Protein AF-A0A7J4TH81-F1 (afdb_monomer_lite)

Radius of gyration: 22.39 Å; chains: 1; bounding box: 61×37×61 Å

pLDDT: mean 79.73, std 11.78, range [51.09, 93.5]

Foldseek 3Di:
DPDDPVNVVVVVVVVVVVVVVVVVVQVQADKDWFAAPVRDMDIDGDHPQKDKDDPHTPAWIKIWGDDPDPDPDTDIDIDGDDDDPPDDPVNVLCPDPQSVPFDWPDKDWDADPNHTDIDTDTDDDD

Secondary structure (DSSP, 8-state):
----HHHHHHHHHHHHHHHHHHHHHHH-PEEEEEE-TTS-EEEEEE-TTEEEEEEETTTEEEEEE--SS--S---EEEEE----TT--HHHHHHH-HHHHHS-EEEEEEEEETTEEEEEEEE----

Structure (mmCIF, N/CA/C/O backbone):
data_AF-A0A7J4TH81-F1
#
_entry.id   AF-A0A7J4TH81-F1
#
loop_
_atom_site.group_PDB
_atom_site.id
_atom_site.type_symbol
_atom_site.label_atom_id
_atom_site.label_alt_id
_atom_site.label_comp_id
_atom_site.label_asym_id
_atom_site.label_entity_id
_atom_site.label_seq_id
_atom_site.pdbx_PDB_ins_code
_atom_site.Cartn_x
_atom_site.Cartn_y
_atom_site.Cartn_z
_atom_site.occupancy
_atom_site.B_iso_or_equiv
_atom_site.auth_seq_id
_atom_site.auth_comp_id
_atom_site.auth_asym_id
_atom_site.auth_atom_id
_atom_site.pdbx_PDB_model_num
ATOM 1 N N . MET A 1 1 ? 33.475 -16.949 -41.702 1.00 51.09 1 MET A N 1
ATOM 2 C CA . MET A 1 1 ? 34.110 -16.178 -40.613 1.00 51.09 1 MET A CA 1
ATOM 3 C C . MET A 1 1 ? 34.129 -17.089 -39.389 1.00 51.09 1 MET A C 1
ATOM 5 O O . MET A 1 1 ? 33.083 -17.296 -38.791 1.00 51.09 1 MET A O 1
ATOM 9 N N . ASN A 1 2 ? 35.252 -17.765 -39.112 1.00 59.69 2 ASN A N 1
ATOM 10 C CA . ASN A 1 2 ? 35.370 -18.656 -37.948 1.00 59.69 2 ASN A CA 1
ATOM 11 C C . ASN A 1 2 ? 35.617 -17.786 -36.717 1.00 59.69 2 ASN A C 1
ATOM 13 O O . ASN A 1 2 ? 36.757 -17.448 -36.411 1.00 59.69 2 ASN A O 1
ATOM 17 N N . PHE A 1 3 ? 34.540 -17.359 -36.064 1.00 60.81 3 PHE A N 1
ATOM 18 C CA . PHE A 1 3 ? 34.653 -16.670 -34.788 1.00 60.81 3 PHE A CA 1
ATOM 19 C C . PHE A 1 3 ? 35.191 -17.652 -33.745 1.00 60.81 3 PHE A C 1
ATOM 21 O O . PHE A 1 3 ? 34.650 -18.744 -33.569 1.00 60.81 3 PHE A O 1
ATOM 28 N N . ASP A 1 4 ? 36.282 -17.271 -33.084 1.00 79.38 4 ASP A N 1
ATOM 29 C CA . ASP A 1 4 ? 36.856 -18.036 -31.980 1.00 79.38 4 ASP A CA 1
ATOM 30 C C . ASP A 1 4 ? 35.776 -18.254 -30.905 1.00 79.38 4 ASP A C 1
ATOM 32 O O . ASP A 1 4 ? 35.033 -17.329 -30.561 1.00 79.38 4 ASP A O 1
ATOM 36 N N . LYS A 1 5 ? 35.682 -19.469 -30.353 1.00 74.94 5 LYS A N 1
ATOM 37 C CA . LYS A 1 5 ? 34.747 -19.793 -29.264 1.00 74.94 5 LYS A CA 1
ATOM 38 C C . LYS A 1 5 ? 34.856 -18.796 -28.108 1.00 74.94 5 LYS A C 1
ATOM 40 O O . LYS A 1 5 ? 33.839 -18.445 -27.524 1.00 74.94 5 LYS A O 1
ATOM 45 N N . ARG A 1 6 ? 36.060 -18.289 -27.816 1.00 73.88 6 ARG A N 1
ATOM 46 C CA . ARG A 1 6 ? 36.284 -17.261 -26.786 1.00 73.88 6 ARG A CA 1
ATOM 47 C C . ARG A 1 6 ? 35.569 -15.949 -27.112 1.00 73.88 6 ARG A C 1
ATOM 49 O O . ARG A 1 6 ? 34.995 -15.336 -26.220 1.00 73.88 6 ARG A O 1
ATOM 56 N N . PHE A 1 7 ? 35.556 -15.550 -28.381 1.00 81.00 7 PHE A N 1
ATOM 57 C CA . PHE A 1 7 ? 34.877 -14.339 -28.843 1.00 81.00 7 PHE A CA 1
ATOM 58 C C . PHE A 1 7 ? 33.352 -14.479 -28.761 1.00 81.00 7 PHE A C 1
ATOM 60 O O . PHE A 1 7 ? 32.671 -13.574 -28.283 1.00 81.00 7 PHE A O 1
ATOM 67 N N . ILE A 1 8 ? 32.821 -15.646 -29.140 1.00 83.94 8 ILE A N 1
ATOM 68 C CA . ILE A 1 8 ? 31.387 -15.954 -29.025 1.00 83.94 8 ILE A CA 1
ATOM 69 C C . ILE A 1 8 ? 30.945 -15.922 -27.553 1.00 83.94 8 ILE A C 1
ATOM 71 O O . ILE A 1 8 ? 29.918 -15.321 -27.233 1.00 83.94 8 ILE A O 1
ATOM 75 N N . THR A 1 9 ? 31.737 -16.500 -26.643 1.00 84.44 9 THR A N 1
ATOM 76 C CA . THR A 1 9 ? 31.456 -16.468 -25.199 1.00 84.44 9 THR A CA 1
ATOM 77 C C . THR A 1 9 ? 31.408 -15.040 -24.657 1.00 84.44 9 THR A C 1
ATOM 79 O O . THR A 1 9 ? 30.472 -14.699 -23.939 1.00 84.44 9 THR A O 1
ATOM 82 N N . ILE A 1 10 ? 32.365 -14.185 -25.031 1.00 86.44 10 ILE A N 1
ATOM 83 C CA . ILE A 1 10 ? 32.402 -12.784 -24.582 1.00 86.44 10 ILE A CA 1
ATOM 84 C C . ILE A 1 10 ? 31.149 -12.028 -25.042 1.00 86.44 10 ILE A C 1
ATOM 86 O O . ILE A 1 10 ? 30.500 -11.371 -24.229 1.00 86.44 10 ILE A O 1
ATOM 90 N N . ILE A 1 11 ? 30.762 -12.161 -26.315 1.00 89.38 11 ILE A N 1
ATOM 91 C CA . ILE A 1 11 ? 29.556 -11.502 -26.845 1.00 89.38 11 ILE A CA 1
ATOM 92 C C . ILE A 1 11 ? 28.299 -11.992 -26.126 1.00 89.38 11 ILE A C 1
ATOM 94 O O . ILE A 1 11 ? 27.431 -11.192 -25.785 1.00 89.38 11 ILE A O 1
ATOM 98 N N . THR A 1 12 ? 28.214 -13.295 -25.856 1.00 88.56 12 THR A N 1
ATOM 99 C CA . THR A 1 12 ? 27.051 -13.895 -25.192 1.00 88.56 12 THR A CA 1
ATOM 100 C C . THR A 1 12 ? 26.886 -13.347 -23.774 1.00 88.56 12 THR A C 1
ATOM 102 O O . THR A 1 12 ? 25.784 -12.977 -23.381 1.00 88.56 12 THR A O 1
ATOM 105 N N . VAL A 1 13 ? 27.985 -13.218 -23.024 1.00 89.00 13 VAL A N 1
ATOM 106 C CA . VAL A 1 13 ? 27.974 -12.633 -21.675 1.00 89.00 13 VAL A CA 1
ATOM 107 C C . VAL A 1 13 ? 27.532 -11.169 -21.709 1.00 89.00 13 VAL A C 1
ATOM 109 O O . VAL A 1 13 ? 26.672 -10.776 -20.923 1.00 89.00 13 VAL A O 1
ATOM 112 N N . ILE A 1 14 ? 28.055 -10.373 -22.647 1.00 90.50 14 ILE A N 1
ATOM 113 C CA . ILE A 1 14 ? 27.652 -8.966 -22.815 1.00 90.50 14 ILE A CA 1
ATOM 114 C C . ILE A 1 14 ? 26.153 -8.863 -23.127 1.00 90.50 14 ILE A C 1
ATOM 116 O O . ILE A 1 14 ? 25.457 -8.021 -22.560 1.00 90.50 14 ILE A O 1
ATOM 120 N N . PHE A 1 15 ? 25.638 -9.743 -23.986 1.00 90.88 15 PHE A N 1
ATOM 121 C CA . PHE A 1 15 ? 24.228 -9.756 -24.365 1.00 90.88 15 PHE A CA 1
ATOM 122 C C . PHE A 1 15 ? 23.305 -10.110 -23.188 1.00 90.88 15 PHE A C 1
ATOM 124 O O . PHE A 1 15 ? 22.272 -9.469 -23.005 1.00 90.88 15 PHE A O 1
ATOM 131 N N . ILE A 1 16 ? 23.698 -11.071 -22.344 1.00 90.31 16 ILE A N 1
ATOM 132 C CA . ILE A 1 16 ? 22.961 -11.426 -21.119 1.00 90.31 16 ILE A CA 1
ATOM 133 C C . ILE A 1 16 ? 22.916 -10.244 -20.143 1.00 90.31 16 ILE A C 1
ATOM 135 O O . ILE A 1 16 ? 21.860 -9.956 -19.583 1.00 90.31 16 ILE A O 1
ATOM 139 N N . ILE A 1 17 ? 24.034 -9.532 -19.963 1.00 87.81 17 ILE A N 1
ATOM 140 C CA . ILE A 1 17 ? 24.094 -8.347 -19.093 1.00 87.81 17 ILE A CA 1
ATOM 141 C C . ILE A 1 17 ? 23.156 -7.249 -19.613 1.00 87.81 17 ILE A C 1
ATOM 143 O O . ILE A 1 17 ? 22.389 -6.682 -18.837 1.00 87.81 17 ILE A O 1
ATOM 147 N N . LEU A 1 18 ? 23.168 -6.983 -20.923 1.00 84.94 18 LEU A N 1
ATOM 148 C CA . LEU A 1 18 ? 22.265 -6.017 -21.557 1.00 84.94 18 LEU A CA 1
ATOM 149 C C . LEU A 1 18 ? 20.791 -6.397 -21.371 1.00 84.94 18 LEU A C 1
ATOM 151 O O . LEU A 1 18 ? 19.990 -5.550 -20.986 1.00 84.94 18 LEU A O 1
ATOM 155 N N . LEU A 1 19 ? 20.435 -7.667 -21.581 1.00 83.94 19 LEU A N 1
ATOM 156 C CA . LEU A 1 19 ? 19.072 -8.158 -21.356 1.00 83.94 19 LEU A CA 1
ATOM 157 C C . LEU A 1 19 ? 18.632 -8.001 -19.896 1.00 83.94 19 LEU A C 1
ATOM 159 O O . LEU A 1 19 ? 17.512 -7.561 -19.642 1.00 83.94 19 LEU A O 1
ATOM 163 N N . ALA A 1 20 ? 19.511 -8.308 -18.939 1.00 73.81 20 ALA A N 1
ATOM 164 C CA . ALA A 1 20 ? 19.228 -8.136 -17.517 1.00 73.81 20 ALA A CA 1
ATOM 165 C C . ALA A 1 20 ? 19.029 -6.657 -17.142 1.00 73.81 20 ALA A C 1
ATOM 167 O O . ALA A 1 20 ? 18.121 -6.335 -16.380 1.00 73.81 20 ALA A O 1
ATOM 168 N N . MET A 1 21 ? 19.826 -5.743 -17.708 1.00 70.88 21 MET A N 1
ATOM 169 C CA . MET A 1 21 ? 19.649 -4.300 -17.501 1.00 70.88 21 MET A CA 1
ATOM 170 C C . MET A 1 21 ? 18.320 -3.797 -18.069 1.00 70.88 21 MET A C 1
ATOM 172 O O . MET A 1 21 ? 17.606 -3.064 -17.390 1.00 70.88 21 MET A O 1
ATOM 176 N N . VAL A 1 22 ? 17.958 -4.220 -19.282 1.00 69.25 22 VAL A N 1
ATOM 177 C CA . VAL A 1 22 ? 16.679 -3.852 -19.908 1.00 69.25 22 VAL A CA 1
ATOM 178 C C . VAL A 1 22 ? 15.498 -4.393 -19.098 1.00 69.25 22 VAL A C 1
ATOM 180 O O . VAL A 1 22 ? 14.532 -3.667 -18.877 1.00 69.25 22 VAL A O 1
ATOM 183 N N . PHE A 1 23 ? 15.584 -5.627 -18.592 1.0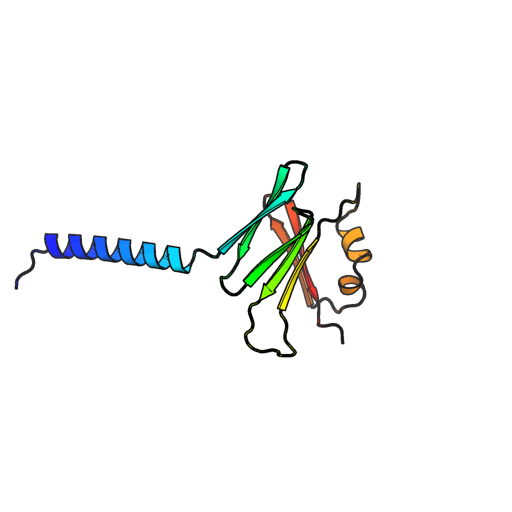0 64.38 23 PHE A N 1
ATOM 184 C CA . PHE A 1 23 ? 14.564 -6.189 -17.706 1.00 64.38 23 PHE A CA 1
ATOM 185 C C . PHE A 1 23 ? 14.423 -5.382 -16.411 1.00 64.38 23 PHE A C 1
ATOM 187 O O . PHE A 1 23 ? 13.306 -5.052 -16.031 1.00 64.38 23 PHE A O 1
ATOM 194 N N . SER A 1 24 ? 15.529 -4.993 -15.773 1.00 58.69 24 SER A N 1
ATOM 195 C CA . SER A 1 24 ? 15.503 -4.161 -14.562 1.00 58.69 24 SER A CA 1
ATOM 196 C C . SER A 1 24 ? 14.897 -2.776 -14.796 1.00 58.69 24 SER A C 1
ATOM 198 O O . SER A 1 24 ? 14.202 -2.278 -13.921 1.00 58.69 24 SER A O 1
ATOM 200 N N . ILE A 1 25 ? 15.113 -2.171 -15.969 1.00 58.22 25 ILE A N 1
ATOM 201 C CA . ILE A 1 25 ? 14.506 -0.879 -16.340 1.00 58.22 25 ILE A CA 1
ATOM 202 C C . ILE A 1 25 ? 13.003 -1.035 -16.611 1.00 58.22 25 ILE A C 1
ATOM 204 O O . ILE A 1 25 ? 12.211 -0.184 -16.221 1.00 58.22 25 ILE A O 1
ATOM 208 N N . MET A 1 26 ? 12.586 -2.127 -17.256 1.00 55.56 26 MET A N 1
ATOM 209 C CA . MET A 1 26 ? 11.159 -2.409 -17.464 1.00 55.56 26 MET A CA 1
ATOM 210 C C . MET A 1 26 ? 10.444 -2.818 -16.168 1.00 55.56 26 MET A C 1
ATOM 212 O O . MET A 1 26 ? 9.252 -2.565 -16.022 1.00 55.56 26 MET A O 1
ATOM 216 N N . ALA A 1 27 ? 11.161 -3.437 -15.228 1.00 53.34 27 ALA A N 1
ATOM 217 C CA . ALA A 1 27 ? 10.647 -3.852 -13.927 1.00 53.34 27 ALA A CA 1
ATOM 218 C C . ALA A 1 27 ? 10.748 -2.756 -12.851 1.00 53.34 27 ALA A C 1
ATOM 220 O O . ALA A 1 27 ? 10.118 -2.886 -11.799 1.00 53.34 27 ALA A O 1
ATOM 221 N N . SER A 1 28 ? 11.514 -1.681 -13.078 1.00 54.03 28 SER A N 1
ATOM 222 C CA . SER A 1 28 ? 11.553 -0.539 -12.167 1.00 54.03 28 SER A CA 1
ATOM 223 C C . SER A 1 28 ? 10.273 0.269 -12.344 1.00 54.03 28 SER A C 1
ATOM 225 O O . SER A 1 28 ? 10.173 1.116 -13.230 1.00 54.03 28 SER A O 1
ATOM 227 N N . GLY A 1 29 ? 9.275 -0.023 -11.512 1.00 61.81 29 GLY A N 1
ATOM 228 C CA . GLY A 1 29 ? 8.144 0.878 -11.337 1.00 61.81 29 GLY A CA 1
ATOM 229 C C . GLY A 1 29 ? 8.625 2.263 -10.902 1.00 61.81 29 GLY A C 1
ATOM 230 O O . GLY A 1 29 ? 9.695 2.411 -10.305 1.00 61.81 29 GLY A O 1
ATOM 231 N N . THR A 1 30 ? 7.832 3.285 -11.195 1.00 78.12 30 THR A N 1
ATOM 232 C CA . THR A 1 30 ? 8.048 4.623 -10.650 1.00 78.12 30 THR A CA 1
ATOM 233 C C . THR A 1 30 ? 7.997 4.562 -9.123 1.00 78.12 30 THR A C 1
ATOM 235 O O . THR A 1 30 ? 7.158 3.871 -8.539 1.00 78.12 30 THR A O 1
ATOM 238 N N . HIS A 1 31 ? 8.915 5.265 -8.465 1.00 88.75 31 HIS A N 1
ATOM 239 C CA . HIS A 1 31 ? 8.961 5.344 -7.011 1.00 88.75 31 HIS A CA 1
ATOM 240 C C . HIS A 1 31 ? 8.250 6.606 -6.524 1.00 88.75 31 HIS A C 1
ATOM 242 O O . HIS A 1 31 ? 8.538 7.704 -7.004 1.00 88.75 31 HIS A O 1
ATOM 248 N N . PHE A 1 32 ? 7.365 6.452 -5.542 1.00 89.62 32 PHE A N 1
ATOM 249 C CA . PHE A 1 32 ? 6.743 7.556 -4.823 1.00 89.62 32 PHE A CA 1
ATOM 250 C C . PHE A 1 32 ? 7.221 7.556 -3.370 1.00 89.62 32 PHE A C 1
ATOM 252 O O . PHE A 1 32 ? 7.296 6.501 -2.740 1.00 89.62 32 PHE A O 1
ATOM 259 N N . SER A 1 33 ? 7.509 8.739 -2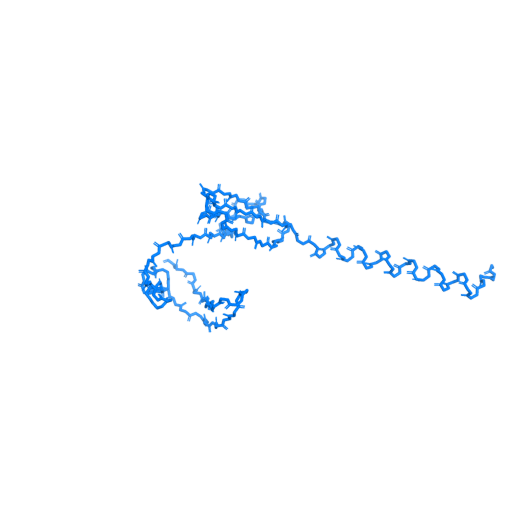.832 1.00 91.31 33 SER A N 1
ATOM 260 C CA . SER A 1 33 ? 7.844 8.942 -1.423 1.00 91.31 33 SER A CA 1
ATOM 261 C C . SER A 1 33 ? 7.207 10.234 -0.920 1.00 91.31 33 SER A C 1
ATOM 263 O O . SER A 1 33 ? 7.184 11.238 -1.631 1.00 91.31 33 SER A O 1
ATOM 265 N N . SER A 1 34 ? 6.689 10.183 0.306 1.00 90.81 34 SER A N 1
ATOM 266 C CA . SER A 1 34 ? 6.049 11.290 1.002 1.00 90.81 34 SER A CA 1
ATOM 267 C C . SER A 1 34 ? 6.413 11.276 2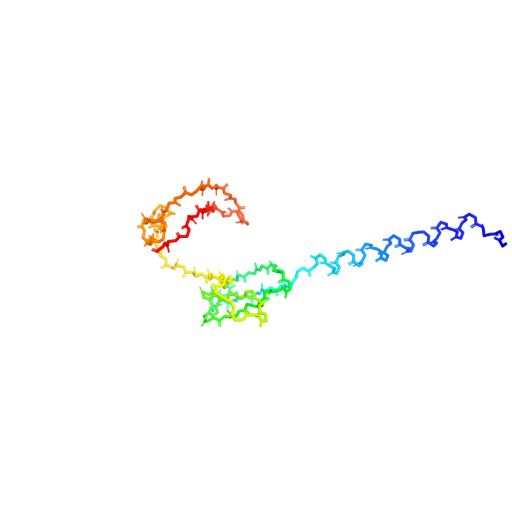.481 1.00 90.81 34 SER A C 1
ATOM 269 O O . SER A 1 34 ? 6.278 10.248 3.146 1.00 90.81 34 SER A O 1
ATOM 271 N N . LYS A 1 35 ? 6.861 12.413 3.021 1.00 91.62 35 LYS A N 1
ATOM 272 C CA . LYS A 1 35 ? 7.337 12.536 4.408 1.00 91.62 35 LYS A CA 1
ATOM 273 C C . LYS A 1 35 ? 6.550 13.602 5.161 1.00 91.62 35 LYS A C 1
ATOM 275 O O . LYS A 1 35 ? 6.367 14.708 4.662 1.00 91.62 35 LYS A O 1
ATOM 280 N N . ASN A 1 36 ? 6.108 13.280 6.375 1.00 85.75 36 ASN A N 1
ATOM 281 C CA . ASN A 1 36 ? 5.431 14.243 7.241 1.00 85.75 36 ASN A CA 1
ATOM 282 C C . ASN A 1 36 ? 6.432 15.098 8.048 1.00 85.75 36 ASN A C 1
ATOM 284 O O . ASN A 1 36 ? 7.635 14.830 8.078 1.00 85.75 36 ASN A O 1
ATOM 288 N N . ASN A 1 37 ? 5.922 16.094 8.778 1.00 84.56 37 ASN A N 1
ATOM 289 C CA . ASN A 1 37 ? 6.736 17.002 9.604 1.00 84.56 37 ASN A CA 1
ATOM 290 C C . ASN A 1 37 ? 7.501 16.309 10.751 1.00 84.56 37 ASN A C 1
ATOM 292 O O . ASN A 1 37 ? 8.451 16.875 11.281 1.00 84.56 37 ASN A O 1
ATOM 296 N N . GLU A 1 38 ? 7.105 15.094 11.138 1.00 85.56 38 GLU A N 1
ATOM 297 C CA . GLU A 1 38 ? 7.793 14.283 12.156 1.00 85.56 38 GLU A CA 1
ATOM 298 C C . GLU A 1 38 ? 8.913 13.415 11.556 1.00 85.56 38 GLU A C 1
ATOM 300 O O . GLU A 1 38 ? 9.566 12.662 12.276 1.00 85.56 38 GLU A O 1
ATOM 305 N N . GLY A 1 39 ? 9.119 13.471 10.237 1.00 83.81 39 GLY A N 1
ATOM 306 C CA . GLY A 1 39 ? 10.096 12.647 9.532 1.00 83.81 39 GLY A CA 1
ATOM 307 C C . GLY A 1 39 ? 9.628 11.222 9.225 1.00 83.81 39 GLY A C 1
ATOM 308 O O . GLY A 1 39 ? 10.425 10.434 8.717 1.00 83.81 39 GLY A O 1
ATOM 309 N N . LYS A 1 40 ? 8.360 10.881 9.487 1.00 83.50 40 LYS A N 1
ATOM 310 C CA . LYS A 1 40 ? 7.770 9.592 9.099 1.00 83.50 40 LYS A CA 1
ATOM 311 C C . LYS A 1 40 ? 7.465 9.604 7.608 1.00 83.50 40 LYS A C 1
ATOM 313 O O . LYS A 1 40 ? 6.876 10.557 7.100 1.00 83.50 40 LYS A O 1
ATOM 318 N N . GLU A 1 41 ? 7.874 8.545 6.926 1.00 86.88 41 GLU A N 1
ATOM 319 C CA . GLU A 1 41 ? 7.836 8.439 5.472 1.00 86.88 41 GLU A CA 1
ATOM 320 C C . GLU A 1 41 ? 6.922 7.298 5.034 1.00 86.88 41 GLU A C 1
ATOM 322 O O . GLU A 1 41 ? 6.952 6.214 5.615 1.00 86.88 41 GLU A O 1
ATOM 327 N N . ILE A 1 42 ? 6.126 7.555 4.001 1.00 86.00 42 ILE A N 1
ATOM 328 C CA . ILE A 1 42 ? 5.414 6.542 3.230 1.00 86.00 42 ILE A CA 1
ATOM 329 C C . ILE A 1 42 ? 6.069 6.519 1.858 1.00 86.00 42 ILE A C 1
ATOM 331 O O . ILE A 1 42 ? 6.060 7.530 1.154 1.00 86.00 42 ILE A O 1
ATOM 335 N N . SER A 1 43 ? 6.615 5.372 1.471 1.00 89.00 43 SER A N 1
ATOM 336 C CA . SER A 1 43 ? 7.198 5.186 0.150 1.00 89.00 43 SER A CA 1
ATOM 337 C C . SER A 1 43 ? 6.809 3.837 -0.437 1.00 89.00 43 SER A C 1
ATOM 339 O O . SER A 1 43 ? 6.615 2.855 0.278 1.00 89.00 43 SER A O 1
ATOM 341 N N . PHE A 1 44 ? 6.614 3.806 -1.751 1.00 88.50 44 PHE A N 1
ATOM 342 C CA . PHE A 1 44 ? 6.212 2.604 -2.469 1.00 88.50 44 PHE A CA 1
ATOM 343 C C . PHE A 1 44 ? 6.536 2.725 -3.956 1.00 88.50 44 PHE A C 1
ATOM 345 O O . PHE A 1 44 ? 6.626 3.815 -4.521 1.00 88.50 44 PHE A O 1
ATOM 352 N N . ASN A 1 45 ? 6.688 1.572 -4.599 1.00 88.81 45 ASN A N 1
ATOM 353 C CA . ASN A 1 45 ? 6.800 1.492 -6.049 1.00 88.81 45 ASN A CA 1
ATOM 354 C C . ASN A 1 45 ? 5.404 1.352 -6.653 1.00 88.81 45 ASN A C 1
ATOM 356 O O . ASN A 1 45 ? 4.553 0.652 -6.101 1.00 88.81 45 ASN A O 1
ATOM 360 N N . HIS A 1 46 ? 5.180 1.976 -7.803 1.00 85.31 46 HIS A N 1
ATOM 361 C CA . HIS A 1 46 ? 3.925 1.881 -8.532 1.00 85.31 46 HIS A CA 1
ATOM 362 C C . HIS A 1 46 ? 4.150 1.716 -10.041 1.00 85.31 46 HIS A C 1
ATOM 364 O O . HIS A 1 46 ? 5.204 2.089 -10.562 1.00 85.31 46 HIS A O 1
ATOM 370 N N . PRO A 1 47 ? 3.170 1.159 -10.778 1.00 83.50 47 PRO A N 1
ATOM 371 C CA . PRO A 1 47 ? 3.264 1.074 -12.229 1.00 83.50 47 PRO A CA 1
ATOM 372 C C . PRO A 1 47 ? 3.310 2.470 -12.866 1.00 83.50 47 PRO A C 1
ATOM 374 O O . PRO A 1 47 ? 2.714 3.419 -12.350 1.00 83.50 47 PRO A O 1
ATOM 377 N N . ASN A 1 48 ? 3.956 2.574 -14.028 1.00 82.25 48 ASN A N 1
ATOM 378 C CA . ASN A 1 48 ? 4.133 3.838 -14.760 1.00 82.25 48 ASN A CA 1
ATOM 379 C C . ASN A 1 48 ? 2.808 4.475 -15.212 1.00 82.25 48 ASN A C 1
ATOM 381 O O . ASN A 1 48 ? 2.747 5.669 -15.483 1.00 82.25 48 ASN A O 1
ATOM 385 N N . GLU A 1 49 ? 1.740 3.680 -15.281 1.00 82.69 49 GLU A N 1
ATOM 386 C CA . GLU A 1 49 ? 0.389 4.139 -15.609 1.00 82.69 49 GLU A CA 1
ATOM 387 C C . GLU A 1 49 ? -0.273 4.919 -14.467 1.00 82.69 49 GLU A C 1
ATOM 389 O O . GLU A 1 49 ? -1.377 5.410 -14.648 1.00 82.69 49 GLU A O 1
ATOM 394 N N . TRP A 1 50 ? 0.350 5.028 -13.295 1.00 86.38 50 TRP A N 1
ATOM 395 C CA . TRP A 1 50 ? -0.215 5.743 -12.156 1.00 86.38 50 TRP A CA 1
ATOM 396 C C . TRP A 1 50 ? 0.486 7.070 -11.909 1.00 86.38 50 TRP A C 1
ATOM 398 O O . TRP A 1 50 ? 1.713 7.163 -11.961 1.00 86.38 50 TRP A O 1
ATOM 408 N N . PHE A 1 51 ? -0.307 8.078 -11.560 1.00 86.75 51 PHE A N 1
ATOM 409 C CA . PHE A 1 51 ? 0.172 9.351 -11.047 1.00 86.75 51 PHE A CA 1
ATOM 410 C C . PHE A 1 51 ? -0.277 9.522 -9.597 1.00 86.75 51 PHE A C 1
ATOM 412 O O . PHE A 1 51 ? -1.469 9.439 -9.305 1.00 86.75 51 PHE A O 1
ATOM 419 N N . PHE A 1 52 ? 0.674 9.777 -8.698 1.00 89.25 52 PHE A N 1
ATOM 420 C CA . PHE A 1 52 ? 0.419 10.014 -7.279 1.00 89.25 52 PHE A CA 1
ATOM 421 C C . PHE A 1 52 ? 0.751 11.455 -6.901 1.00 89.25 52 PHE A C 1
ATOM 423 O O . PHE A 1 52 ? 1.736 12.030 -7.358 1.00 89.25 52 PHE A O 1
ATOM 430 N N . SER A 1 53 ? -0.078 12.030 -6.035 1.00 89.62 53 SER A N 1
ATOM 431 C CA . SER A 1 53 ? 0.076 13.387 -5.520 1.00 89.62 53 SER A CA 1
ATOM 432 C C . SER A 1 53 ? -0.233 13.442 -4.030 1.00 89.62 53 SER A C 1
ATOM 434 O O . SER A 1 53 ? -1.122 12.748 -3.529 1.00 89.62 53 SER A O 1
ATOM 436 N N . GLU A 1 54 ? 0.489 14.294 -3.316 1.00 91.12 54 GLU A N 1
ATOM 437 C CA . GLU A 1 54 ? 0.202 14.592 -1.919 1.00 91.12 54 GLU A CA 1
ATOM 438 C C . GLU A 1 54 ? -0.927 15.622 -1.831 1.00 91.12 54 GLU A C 1
ATOM 440 O O . GLU A 1 54 ? -0.847 16.711 -2.400 1.00 91.12 54 GLU A O 1
ATOM 445 N N . ARG A 1 55 ? -1.981 15.298 -1.082 1.00 87.88 55 ARG A N 1
ATOM 446 C CA . ARG A 1 55 ? -2.951 16.289 -0.594 1.00 87.88 55 ARG A CA 1
ATOM 447 C C . ARG A 1 55 ? -2.526 16.825 0.771 1.00 87.88 55 ARG A C 1
ATOM 449 O O . ARG A 1 55 ? -2.766 17.987 1.082 1.00 87.88 55 ARG A O 1
ATOM 456 N N . THR A 1 56 ? -1.885 15.981 1.579 1.00 84.81 56 THR A N 1
ATOM 457 C CA . THR A 1 56 ? -1.241 16.348 2.845 1.00 84.81 56 THR A CA 1
ATOM 458 C C . THR A 1 56 ? 0.025 15.499 3.018 1.00 84.81 56 THR A C 1
ATOM 460 O O . THR A 1 56 ? -0.093 14.270 3.002 1.00 84.81 56 THR A O 1
ATOM 463 N N . PRO A 1 57 ? 1.220 16.105 3.165 1.00 81.75 57 PRO A N 1
ATOM 464 C CA . PRO A 1 57 ? 2.489 15.372 3.184 1.00 81.75 57 PRO A CA 1
ATOM 465 C C . PRO A 1 57 ? 2.545 14.277 4.255 1.00 81.75 57 PRO A C 1
ATOM 467 O O . PRO A 1 57 ? 2.380 14.544 5.444 1.00 81.75 57 PRO A O 1
ATOM 470 N N . GLY A 1 58 ? 2.775 13.036 3.828 1.00 78.88 58 GLY A N 1
ATOM 471 C CA . GLY A 1 58 ? 2.870 11.845 4.673 1.00 78.88 58 GLY A CA 1
ATOM 472 C C . GLY A 1 58 ? 1.562 11.431 5.355 1.00 78.88 58 GLY A C 1
ATOM 473 O O . GLY A 1 58 ? 1.593 10.588 6.253 1.00 78.88 58 GLY A O 1
ATOM 474 N N . GLU A 1 59 ? 0.424 12.021 4.970 1.00 82.31 59 GLU A N 1
ATOM 475 C CA . GLU A 1 59 ? -0.866 11.774 5.626 1.00 82.31 59 GLU A CA 1
ATOM 476 C C . GLU A 1 59 ? -2.002 11.486 4.650 1.00 82.31 59 GLU A C 1
ATOM 478 O O . GLU A 1 59 ? -2.767 10.556 4.885 1.00 82.31 59 GLU A O 1
ATOM 483 N N . LEU A 1 60 ? -2.104 12.234 3.552 1.00 87.12 60 LEU A N 1
ATOM 484 C CA . LEU A 1 60 ? -3.132 12.024 2.540 1.00 87.12 60 LEU A CA 1
ATOM 485 C C . LEU A 1 60 ? -2.496 12.044 1.155 1.00 87.12 60 LEU A C 1
ATOM 487 O O . LEU A 1 60 ? -2.083 13.097 0.661 1.00 87.12 60 LEU A O 1
ATOM 491 N N . ILE A 1 61 ? -2.439 10.873 0.529 1.00 91.88 61 ILE A N 1
ATOM 492 C CA . ILE A 1 61 ? -1.874 10.669 -0.805 1.00 91.88 61 ILE A CA 1
ATOM 493 C C . ILE A 1 61 ? -2.985 10.159 -1.714 1.00 91.88 61 ILE A C 1
ATOM 495 O O . ILE A 1 61 ? -3.754 9.268 -1.348 1.00 91.88 61 ILE A O 1
ATOM 499 N N . HIS A 1 62 ? -3.056 10.730 -2.909 1.00 91.88 62 HIS A N 1
ATOM 500 C CA . HIS A 1 62 ? -4.056 10.405 -3.911 1.00 91.88 62 HIS A CA 1
ATOM 501 C C . HIS A 1 62 ? -3.375 9.959 -5.199 1.00 91.88 62 HIS A C 1
ATOM 503 O O . HIS A 1 62 ? -2.559 10.693 -5.758 1.00 91.88 62 HIS A O 1
ATOM 509 N N . GLY A 1 63 ? -3.720 8.759 -5.645 1.00 90.25 63 GLY A N 1
ATOM 510 C CA . GLY A 1 63 ? -3.242 8.129 -6.861 1.00 90.25 63 GLY A CA 1
ATOM 511 C C . GLY A 1 63 ? -4.367 7.928 -7.857 1.00 90.25 63 GLY A C 1
ATOM 512 O O . GLY A 1 63 ? -5.446 7.456 -7.500 1.00 90.25 63 GLY A O 1
ATOM 513 N N . GLU A 1 64 ? -4.101 8.234 -9.117 1.00 87.75 64 GLU A N 1
ATOM 514 C CA . GLU A 1 64 ? -5.020 7.954 -10.214 1.00 87.75 64 GLU A CA 1
ATOM 515 C C . GLU A 1 64 ? -4.294 7.190 -11.302 1.00 87.75 64 GLU A C 1
ATOM 517 O O . GLU A 1 64 ? -3.158 7.512 -11.662 1.0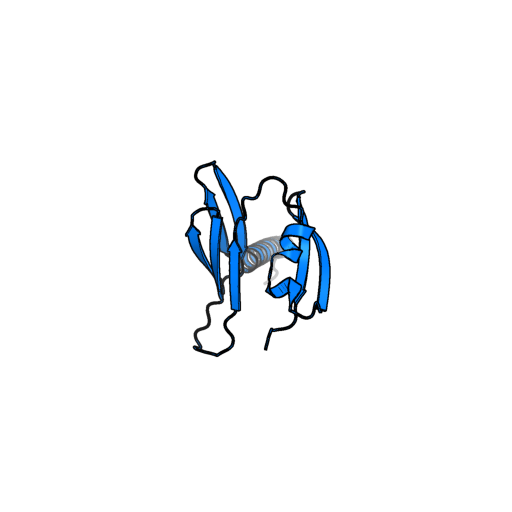0 87.75 64 GLU A O 1
ATOM 522 N N . LYS A 1 65 ? -4.967 6.173 -11.834 1.00 85.69 65 LYS A N 1
ATOM 523 C CA . LYS A 1 65 ? -4.506 5.536 -13.053 1.00 85.69 65 LYS A CA 1
ATOM 524 C C . LYS A 1 65 ? -4.736 6.509 -14.209 1.00 85.69 65 LYS A C 1
ATOM 526 O O . LYS A 1 65 ? -5.867 6.928 -14.449 1.00 85.69 65 LYS A O 1
ATOM 531 N N . ASN A 1 66 ? -3.671 6.852 -14.925 1.00 68.69 66 ASN A N 1
ATOM 532 C CA . ASN A 1 66 ? -3.727 7.611 -16.164 1.00 68.69 66 ASN A CA 1
ATOM 533 C C . ASN A 1 66 ? -4.593 6.834 -17.164 1.00 68.69 66 ASN A C 1
ATOM 535 O O . ASN A 1 66 ? -4.175 5.815 -17.710 1.00 68.69 66 ASN A O 1
ATOM 539 N N . SER A 1 67 ? -5.810 7.319 -17.387 1.00 59.19 67 SER A N 1
ATOM 540 C CA . SER A 1 67 ? -6.666 6.924 -18.500 1.00 59.19 67 SER A CA 1
ATOM 541 C C . SER A 1 67 ? -6.796 8.135 -19.412 1.00 59.19 67 SER A C 1
ATOM 543 O O . SER A 1 67 ? -7.161 9.218 -18.957 1.00 59.19 67 SER A O 1
ATOM 545 N N . THR A 1 68 ? -6.493 7.968 -20.697 1.00 51.62 68 THR A N 1
ATOM 546 C CA . THR A 1 68 ? -6.808 8.971 -21.728 1.00 51.62 68 THR A CA 1
ATOM 547 C C . THR A 1 68 ? -8.303 9.061 -22.002 1.00 51.62 68 THR A C 1
ATOM 549 O O . THR A 1 68 ? -8.764 10.032 -22.601 1.00 51.62 68 THR A O 1
ATOM 552 N N . ASP A 1 69 ? -9.065 8.075 -21.539 1.00 51.66 69 ASP A N 1
ATOM 553 C CA . ASP A 1 69 ? -10.481 7.979 -21.811 1.00 51.66 69 ASP A CA 1
ATOM 554 C C . ASP A 1 69 ? -11.238 8.443 -20.572 1.00 51.66 69 ASP A C 1
ATOM 556 O O . ASP A 1 69 ? -11.079 7.882 -19.482 1.00 51.66 69 ASP A O 1
ATOM 560 N N . ASN A 1 70 ? -12.073 9.468 -20.757 1.00 51.81 70 ASN A N 1
ATOM 561 C CA . ASN A 1 70 ? -13.067 9.952 -19.798 1.00 51.81 70 ASN A CA 1
ATOM 562 C C . ASN A 1 70 ? -14.186 8.903 -19.633 1.00 51.81 70 ASN A C 1
ATOM 564 O O . ASN A 1 70 ? -15.351 9.145 -19.945 1.00 51.81 70 ASN A O 1
ATOM 568 N N . THR A 1 71 ? -13.797 7.686 -19.261 1.00 53.88 71 THR A N 1
ATOM 569 C CA . THR A 1 71 ? -14.680 6.540 -19.082 1.00 53.88 71 THR A CA 1
ATOM 570 C C . THR A 1 71 ? -15.159 6.495 -17.644 1.00 53.88 71 THR A C 1
ATOM 572 O O . THR A 1 71 ? -14.482 6.926 -16.713 1.00 53.88 71 THR A O 1
ATOM 575 N N . THR A 1 72 ? -16.339 5.921 -17.459 1.00 56.94 72 THR A N 1
ATOM 576 C CA . THR A 1 72 ? -16.972 5.639 -16.168 1.00 56.94 72 THR A CA 1
ATOM 577 C C . THR A 1 72 ? -16.142 4.740 -15.235 1.00 56.94 72 THR A C 1
ATOM 579 O O . THR A 1 72 ? -16.511 4.586 -14.078 1.00 56.94 72 THR A O 1
ATOM 582 N N . ASN A 1 73 ? -15.002 4.200 -15.685 1.00 63.56 73 ASN A N 1
ATOM 583 C CA . ASN A 1 73 ? -14.192 3.209 -14.972 1.00 63.56 73 ASN A CA 1
ATOM 584 C C . ASN A 1 73 ? -12.889 3.821 -14.431 1.00 63.56 73 ASN A C 1
ATOM 586 O O . ASN A 1 73 ? -11.783 3.451 -14.831 1.00 63.56 73 ASN A O 1
ATOM 590 N N . ARG A 1 74 ? -13.015 4.788 -13.518 1.00 73.50 74 ARG A N 1
ATOM 591 C CA . ARG A 1 74 ? -11.867 5.452 -12.885 1.00 73.50 74 ARG A CA 1
ATOM 592 C C . ARG A 1 74 ? -11.312 4.592 -11.749 1.00 73.50 74 ARG A C 1
ATOM 594 O O . ARG A 1 74 ? -11.995 4.355 -10.759 1.00 73.50 74 ARG A O 1
ATOM 601 N N . SER A 1 75 ? -10.047 4.187 -11.850 1.00 83.75 75 SER A N 1
ATOM 602 C CA . SER A 1 75 ? -9.328 3.551 -10.739 1.00 83.75 75 SER A CA 1
ATOM 603 C C . SER A 1 75 ? -8.595 4.601 -9.909 1.00 83.75 75 SER A C 1
ATOM 605 O O . SER A 1 75 ? -7.745 5.333 -10.423 1.00 83.75 75 SER A O 1
ATOM 607 N N . VAL A 1 76 ? -8.920 4.657 -8.620 1.00 86.50 76 VAL A N 1
ATOM 608 C CA . VAL A 1 76 ? -8.353 5.606 -7.659 1.00 86.50 76 VAL A CA 1
ATOM 609 C C . VAL A 1 76 ? -7.752 4.839 -6.492 1.00 86.50 76 VAL A C 1
ATOM 611 O O . VAL A 1 76 ? -8.332 3.868 -6.013 1.00 86.50 76 VAL A O 1
ATOM 614 N N . VAL A 1 77 ? -6.601 5.301 -6.015 1.00 89.81 77 VAL A N 1
ATOM 615 C CA . VAL A 1 77 ? -5.988 4.851 -4.767 1.00 89.81 77 VAL A CA 1
ATOM 616 C C . VAL A 1 77 ? -5.916 6.042 -3.828 1.00 89.81 77 VAL A C 1
ATOM 618 O O . VAL A 1 77 ? -5.298 7.053 -4.147 1.00 89.81 77 VAL A O 1
ATOM 621 N N . THR A 1 78 ? -6.502 5.903 -2.645 1.00 89.19 78 THR A N 1
ATOM 622 C CA . THR A 1 78 ? -6.378 6.899 -1.580 1.00 89.19 78 THR A CA 1
ATOM 623 C C . THR A 1 78 ? -5.661 6.264 -0.405 1.00 89.19 78 THR A C 1
ATOM 625 O O . THR A 1 78 ? -6.124 5.265 0.143 1.00 89.19 78 THR A O 1
ATOM 628 N N . ILE A 1 79 ? -4.542 6.856 -0.001 1.00 89.25 79 ILE A N 1
ATOM 629 C CA . ILE A 1 79 ? -3.816 6.474 1.208 1.00 89.25 79 ILE A CA 1
ATOM 630 C C . ILE A 1 79 ? -4.084 7.564 2.232 1.00 89.25 79 ILE A C 1
ATOM 632 O O . ILE A 1 79 ? -3.748 8.726 2.006 1.00 89.25 79 ILE A O 1
ATOM 636 N N . ASN A 1 80 ? -4.705 7.182 3.343 1.00 86.38 80 ASN A N 1
ATOM 637 C CA . ASN A 1 80 ? -5.041 8.092 4.424 1.00 86.38 80 ASN A CA 1
ATOM 638 C C . ASN A 1 80 ? -4.450 7.588 5.740 1.00 86.38 80 ASN A C 1
ATOM 640 O O . ASN A 1 80 ? -4.704 6.455 6.156 1.00 86.38 80 ASN A O 1
ATOM 644 N N . LYS A 1 81 ? -3.694 8.445 6.416 1.00 83.12 81 LYS A N 1
ATOM 645 C CA . LYS A 1 81 ? -3.188 8.209 7.760 1.00 83.12 81 LYS A CA 1
ATOM 646 C C . LYS A 1 81 ? -4.277 8.563 8.762 1.00 83.12 81 LYS A C 1
ATOM 648 O O . LYS A 1 81 ? -4.660 9.719 8.912 1.00 83.12 81 LYS A O 1
ATOM 653 N N . ILE A 1 82 ? -4.725 7.568 9.515 1.00 77.62 82 ILE A N 1
ATOM 654 C CA . ILE A 1 82 ? -5.673 7.774 10.608 1.00 77.62 82 ILE A CA 1
ATOM 655 C C . ILE A 1 82 ? -4.874 7.789 11.912 1.00 77.62 82 ILE A C 1
ATOM 657 O O . ILE A 1 82 ? -4.390 6.754 12.366 1.00 77.62 82 ILE A O 1
ATOM 661 N N . SER A 1 83 ? -4.694 8.974 12.499 1.00 69.62 83 SER A N 1
ATOM 662 C CA . SER A 1 83 ? -4.068 9.112 13.817 1.00 69.62 83 SER A CA 1
ATOM 663 C C . SER A 1 83 ? -5.124 8.913 14.893 1.00 69.62 83 SER A C 1
ATOM 665 O O . SER A 1 83 ? -5.885 9.823 15.216 1.00 69.62 83 SER A O 1
ATOM 667 N N . VAL A 1 84 ? -5.194 7.703 15.428 1.00 64.12 84 VAL A N 1
ATOM 668 C CA . VAL A 1 84 ? -6.100 7.380 16.523 1.00 64.12 84 VAL A CA 1
ATOM 669 C C . VAL A 1 84 ? -5.340 6.592 17.582 1.00 64.12 84 VAL A C 1
ATOM 671 O O . VAL A 1 84 ? -4.917 5.456 17.372 1.00 64.12 84 VAL A O 1
ATOM 674 N N . ASN A 1 85 ? -5.122 7.228 18.734 1.00 56.47 85 ASN A N 1
ATOM 675 C CA . ASN A 1 85 ? -4.531 6.561 19.888 1.00 56.47 85 ASN A CA 1
ATOM 676 C C . ASN A 1 85 ? -5.446 5.407 20.320 1.00 56.47 85 ASN A C 1
ATOM 678 O O . ASN A 1 85 ? -6.577 5.638 20.741 1.00 56.47 85 ASN A O 1
ATOM 682 N N . GLY A 1 86 ? -4.942 4.175 20.240 1.00 55.44 86 GLY A N 1
ATOM 683 C CA . GLY A 1 86 ? -5.623 2.997 20.780 1.00 55.44 86 GLY A CA 1
ATOM 684 C C . GLY A 1 86 ? -6.707 2.384 19.893 1.00 55.44 86 GLY A C 1
ATOM 685 O O . GLY A 1 86 ? -7.513 1.612 20.407 1.00 55.44 86 GLY A O 1
ATOM 686 N N . THR A 1 87 ? -6.747 2.683 18.591 1.00 63.16 87 THR A N 1
ATOM 687 C CA . THR A 1 87 ? -7.734 2.054 17.702 1.00 63.16 87 THR A CA 1
ATOM 688 C C . THR A 1 87 ? -7.240 0.724 17.166 1.00 63.16 87 THR A C 1
ATOM 690 O O . THR A 1 87 ? -6.254 0.666 16.434 1.00 63.16 87 THR A O 1
ATOM 693 N N . SER A 1 88 ? -7.923 -0.357 17.543 1.00 74.25 88 SER A N 1
ATOM 694 C CA . SER A 1 88 ? -7.651 -1.678 16.979 1.00 74.25 88 SER A CA 1
ATOM 695 C C . SER A 1 88 ? -8.055 -1.723 15.504 1.00 74.25 88 SER A C 1
ATOM 697 O O . SER A 1 88 ? -8.929 -0.975 15.058 1.00 74.25 88 SER A O 1
ATOM 699 N N . LEU A 1 89 ? -7.457 -2.640 14.740 1.00 76.50 89 LEU A N 1
ATOM 700 C CA . LEU A 1 89 ? -7.864 -2.907 13.358 1.00 76.50 89 LEU A CA 1
ATOM 701 C C . LEU A 1 89 ? -9.383 -3.150 13.252 1.00 76.50 89 LEU A C 1
ATOM 703 O O . LEU A 1 89 ? -10.022 -2.645 12.332 1.00 76.50 89 LEU A O 1
ATOM 707 N N . ASP A 1 90 ? -9.974 -3.831 14.236 1.00 78.94 90 ASP A N 1
ATOM 708 C CA . ASP A 1 90 ? -11.420 -4.075 14.300 1.00 78.94 90 ASP A CA 1
ATOM 709 C C . ASP A 1 90 ? -12.232 -2.783 14.412 1.00 78.94 90 ASP A C 1
ATOM 711 O O . ASP A 1 90 ? -13.278 -2.641 13.781 1.00 78.94 90 ASP A O 1
ATOM 715 N N . GLN A 1 91 ? -11.752 -1.802 15.178 1.00 76.88 91 GLN A N 1
ATOM 716 C CA . GLN A 1 91 ? -12.413 -0.503 15.267 1.00 76.88 91 GLN A CA 1
ATOM 717 C C . GLN A 1 91 ? -12.297 0.289 13.959 1.00 76.88 91 GLN A C 1
ATOM 719 O O . GLN A 1 91 ? -13.267 0.930 13.558 1.00 76.88 91 GLN A O 1
ATOM 724 N N . VAL A 1 92 ? -11.158 0.214 13.257 1.00 79.56 92 VAL A N 1
ATOM 725 C CA . VAL A 1 92 ? -11.018 0.825 11.921 1.00 79.56 92 VAL A CA 1
ATOM 726 C C . VAL A 1 92 ? -12.020 0.208 10.942 1.00 79.56 92 VAL A C 1
ATOM 728 O O . VAL A 1 92 ? -12.715 0.944 10.242 1.00 79.56 92 VAL A O 1
ATOM 731 N N . LYS A 1 93 ? -12.151 -1.125 10.936 1.00 79.44 93 LYS A N 1
ATOM 732 C CA . LYS A 1 93 ? -13.123 -1.843 10.098 1.00 79.44 93 LYS A CA 1
ATOM 733 C C . LYS A 1 93 ? -14.563 -1.439 10.414 1.00 79.44 93 LYS A C 1
ATOM 735 O O . LYS A 1 93 ? -15.305 -1.083 9.507 1.00 79.44 93 LYS A O 1
ATOM 740 N N . ASN A 1 94 ? -14.934 -1.422 11.695 1.00 79.25 94 ASN A N 1
ATOM 741 C CA . ASN A 1 94 ? -16.293 -1.090 12.136 1.00 79.25 94 ASN A CA 1
ATOM 742 C C . ASN A 1 94 ? -16.708 0.356 11.816 1.00 79.25 94 ASN A C 1
ATOM 744 O O . ASN A 1 94 ? -17.899 0.631 11.644 1.00 79.25 94 ASN A O 1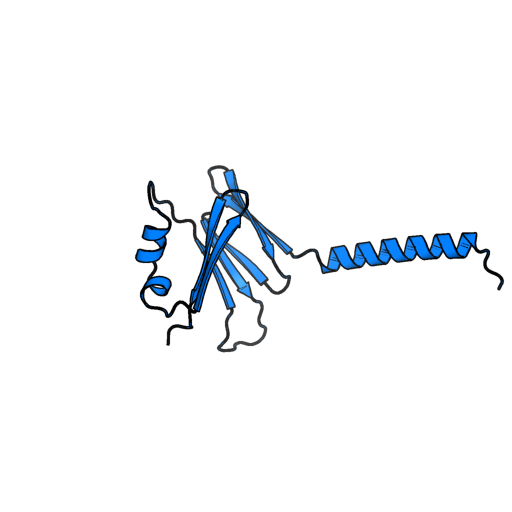
ATOM 748 N N . ASN A 1 95 ? -15.740 1.271 11.737 1.00 79.31 95 ASN A N 1
ATOM 749 C CA . ASN A 1 95 ? -15.979 2.678 11.417 1.00 79.31 95 ASN A CA 1
ATOM 750 C C . ASN A 1 95 ? -15.958 2.969 9.910 1.00 79.31 95 ASN A C 1
ATOM 752 O O . ASN A 1 95 ? -16.412 4.033 9.488 1.00 79.31 95 ASN A O 1
ATOM 756 N N . ASN A 1 96 ? -15.436 2.058 9.088 1.00 81.19 96 ASN A N 1
ATOM 757 C CA . ASN A 1 96 ? -15.387 2.241 7.646 1.00 81.19 96 ASN A CA 1
ATOM 758 C C . ASN A 1 96 ? -16.723 1.826 7.016 1.00 81.19 96 ASN A C 1
ATOM 760 O O . ASN A 1 96 ? -17.103 0.657 7.054 1.00 81.19 96 ASN A O 1
ATOM 764 N N . ILE A 1 97 ? -17.430 2.791 6.420 1.00 78.56 97 ILE A N 1
ATOM 765 C CA . ILE A 1 97 ? -18.759 2.552 5.849 1.00 78.56 97 ILE A CA 1
ATOM 766 C C . ILE A 1 97 ? -18.730 1.489 4.747 1.00 78.56 97 ILE A C 1
ATOM 768 O O . ILE A 1 97 ? -19.580 0.612 4.760 1.00 78.56 97 ILE A O 1
ATOM 772 N N . TYR A 1 98 ? -17.718 1.497 3.876 1.00 78.94 98 TYR A N 1
ATOM 773 C CA . TYR A 1 98 ? -17.599 0.543 2.772 1.00 78.94 98 TYR A CA 1
ATOM 774 C C . TYR A 1 98 ? -17.422 -0.890 3.280 1.00 78.94 98 TYR A C 1
ATOM 776 O O . TYR A 1 98 ? -18.086 -1.793 2.790 1.00 78.94 98 TYR A O 1
ATOM 784 N N . ILE A 1 99 ? -16.586 -1.093 4.307 1.00 81.25 99 ILE A N 1
ATOM 785 C CA . ILE A 1 99 ? -16.409 -2.410 4.948 1.00 81.25 99 ILE A CA 1
ATOM 786 C C . ILE A 1 99 ? -17.695 -2.846 5.657 1.00 81.25 99 ILE A C 1
ATOM 788 O O . ILE A 1 99 ? -18.042 -4.022 5.652 1.00 81.25 99 ILE A O 1
ATOM 792 N N . LYS A 1 100 ? -18.405 -1.902 6.279 1.00 80.19 100 LYS A N 1
ATOM 793 C CA . LYS A 1 100 ? -19.607 -2.193 7.062 1.00 80.19 100 LYS A CA 1
ATOM 794 C C . LYS A 1 100 ? -20.822 -2.540 6.201 1.00 80.19 100 LYS A C 1
ATOM 796 O O . LYS A 1 100 ? -21.638 -3.353 6.627 1.00 80.19 100 LYS A O 1
ATOM 801 N N . THR A 1 101 ? -20.997 -1.868 5.064 1.00 81.69 101 THR A N 1
ATOM 802 C CA . THR A 1 101 ? -22.200 -2.000 4.226 1.00 81.69 101 THR A CA 1
ATOM 803 C C . THR A 1 101 ? -21.973 -2.800 2.952 1.00 81.69 101 THR A C 1
ATOM 805 O O . THR A 1 101 ? -22.946 -3.280 2.380 1.00 81.69 101 THR A O 1
ATOM 808 N N . GLY A 1 102 ? -20.726 -2.938 2.500 1.00 83.56 102 GLY A N 1
ATOM 809 C CA . GLY A 1 102 ? -20.386 -3.711 1.314 1.00 83.56 102 GLY A CA 1
ATOM 810 C C . GLY A 1 102 ? -20.344 -5.216 1.579 1.00 83.56 102 GLY A C 1
ATOM 811 O O . GLY A 1 102 ? -20.175 -5.675 2.710 1.00 83.56 102 GLY A O 1
ATOM 812 N N . ASN A 1 103 ? -20.484 -5.995 0.510 1.00 88.62 103 ASN A N 1
ATOM 813 C CA . ASN A 1 103 ? -20.334 -7.443 0.561 1.00 88.62 103 ASN A CA 1
ATOM 814 C C . ASN A 1 103 ? -18.841 -7.807 0.497 1.00 88.62 103 ASN A C 1
ATOM 816 O O . ASN A 1 103 ? -18.168 -7.493 -0.485 1.00 88.62 103 ASN A O 1
ATOM 820 N N . ILE A 1 104 ? -18.310 -8.438 1.548 1.00 90.00 104 ILE A N 1
ATOM 821 C CA . ILE A 1 104 ? -16.897 -8.839 1.605 1.00 90.00 104 ILE A CA 1
ATOM 822 C C . ILE A 1 104 ? -16.708 -10.099 0.757 1.00 90.00 104 ILE A C 1
ATOM 824 O O . ILE A 1 104 ? -17.233 -11.162 1.083 1.00 90.00 104 ILE A O 1
ATOM 828 N N . LEU A 1 105 ? -15.924 -9.981 -0.313 1.00 92.19 105 LEU A N 1
ATOM 829 C CA . LEU A 1 105 ? -15.591 -11.084 -1.214 1.00 92.19 105 LEU A CA 1
ATOM 830 C C . LEU A 1 105 ? -14.460 -11.946 -0.647 1.00 92.19 105 LEU A C 1
ATOM 832 O O . LEU A 1 105 ? -14.476 -13.169 -0.783 1.00 92.19 105 LEU A O 1
ATOM 836 N N . ASN A 1 106 ? -13.468 -11.304 -0.026 1.00 92.19 106 ASN A N 1
ATOM 837 C CA . ASN A 1 106 ? -12.294 -11.965 0.527 1.00 92.19 106 ASN A CA 1
ATOM 838 C C . ASN A 1 106 ? -11.633 -11.098 1.608 1.00 92.19 106 ASN A C 1
ATOM 840 O O . ASN A 1 106 ? -11.632 -9.870 1.522 1.00 92.19 106 ASN A O 1
ATOM 844 N N . GLU A 1 107 ? -11.025 -11.741 2.605 1.00 91.44 107 GLU A N 1
ATOM 845 C CA . GLU A 1 107 ? -10.152 -11.082 3.572 1.00 91.44 107 GLU A CA 1
ATOM 846 C C . GLU A 1 107 ? -8.862 -11.888 3.754 1.00 91.44 107 GLU A C 1
ATOM 848 O O . GLU A 1 107 ? -8.885 -13.096 3.986 1.00 91.44 107 GLU A O 1
ATOM 853 N N . THR A 1 108 ? -7.711 -11.221 3.666 1.00 93.50 108 THR A N 1
ATOM 854 C CA . THR A 1 108 ? -6.400 -11.852 3.845 1.00 93.50 108 THR A CA 1
ATOM 855 C C . THR A 1 108 ? -5.526 -11.040 4.792 1.00 93.50 108 THR A C 1
ATOM 857 O O . THR A 1 108 ? -5.307 -9.847 4.595 1.00 93.50 108 THR A O 1
ATOM 860 N N . ASN A 1 109 ? -4.965 -11.705 5.802 1.00 90.94 109 ASN A N 1
ATOM 861 C CA . ASN A 1 109 ? -3.985 -11.105 6.704 1.00 90.94 109 ASN A CA 1
ATOM 862 C C . ASN A 1 109 ? -2.581 -11.209 6.104 1.00 90.94 109 ASN A C 1
ATOM 864 O O . ASN A 1 109 ? -2.185 -12.260 5.599 1.00 90.94 109 ASN A O 1
ATOM 868 N N . ARG A 1 110 ? -1.813 -10.123 6.183 1.00 90.25 110 ARG A N 1
ATOM 869 C CA . ARG A 1 110 ? -0.424 -10.055 5.720 1.00 90.25 110 ARG A CA 1
ATOM 870 C C . ARG A 1 110 ? 0.418 -9.181 6.639 1.00 90.25 110 ARG A C 1
ATOM 872 O O . ARG A 1 110 ? -0.099 -8.447 7.475 1.00 90.25 110 ARG A O 1
ATOM 879 N N . THR A 1 111 ? 1.725 -9.242 6.446 1.00 87.94 111 THR A N 1
ATOM 880 C CA . THR A 1 111 ? 2.673 -8.365 7.131 1.00 87.94 111 THR A CA 1
ATOM 881 C C . THR A 1 111 ? 3.336 -7.472 6.094 1.00 87.94 111 THR A C 1
ATOM 883 O O . THR A 1 111 ? 3.818 -7.971 5.080 1.00 87.94 111 THR A O 1
ATOM 886 N N . VAL A 1 112 ? 3.358 -6.164 6.342 1.00 84.31 112 VAL A N 1
ATOM 887 C CA . VAL A 1 112 ? 4.045 -5.167 5.510 1.00 84.31 112 VAL A CA 1
ATOM 888 C C . VAL A 1 112 ? 5.083 -4.493 6.392 1.00 84.31 112 VAL A C 1
ATOM 890 O O . VAL A 1 112 ? 4.725 -3.924 7.417 1.00 84.31 112 VAL A O 1
ATOM 893 N N . ASP A 1 113 ? 6.364 -4.632 6.054 1.00 84.88 113 ASP A N 1
ATOM 894 C CA . ASP A 1 113 ? 7.487 -4.065 6.819 1.00 84.88 113 ASP A CA 1
ATOM 895 C C . ASP A 1 113 ? 7.445 -4.375 8.330 1.00 84.88 113 ASP A C 1
ATOM 897 O O . ASP A 1 113 ? 7.762 -3.549 9.181 1.00 84.88 113 ASP A O 1
ATOM 901 N N . GLY A 1 114 ? 7.016 -5.592 8.681 1.00 86.44 114 GLY A N 1
ATOM 902 C CA . GLY A 1 114 ? 6.877 -6.037 10.074 1.00 86.44 114 GLY A CA 1
ATOM 903 C C . GLY A 1 114 ? 5.589 -5.585 10.775 1.00 86.44 114 GLY A C 1
ATOM 904 O O . GLY A 1 114 ? 5.330 -6.015 11.898 1.00 86.44 114 GLY A O 1
ATOM 905 N N . VAL A 1 115 ? 4.750 -4.778 10.121 1.00 84.31 115 VAL A N 1
ATOM 906 C CA . VAL A 1 115 ? 3.449 -4.324 10.627 1.00 84.31 115 VAL A CA 1
ATOM 907 C C . VAL A 1 115 ? 2.345 -5.271 10.163 1.00 84.31 115 VAL A C 1
ATOM 909 O O . VAL A 1 115 ? 2.278 -5.643 8.990 1.00 84.31 115 VAL A O 1
ATOM 912 N N . GLN A 1 116 ? 1.456 -5.661 11.078 1.00 86.31 116 GLN A N 1
ATOM 913 C CA . GLN A 1 116 ? 0.271 -6.448 10.733 1.00 86.31 116 GLN A CA 1
ATOM 914 C C . GLN A 1 116 ? -0.701 -5.618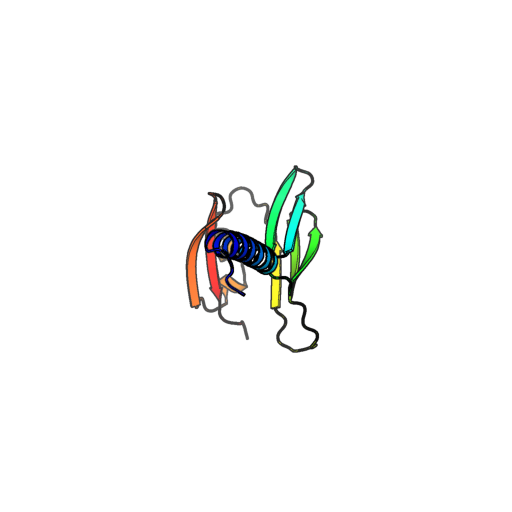 9.890 1.00 86.31 116 GLN A C 1
ATOM 916 O O . GLN A 1 116 ? -1.055 -4.498 10.254 1.00 86.31 116 GLN A O 1
ATOM 921 N N . ALA A 1 117 ? -1.162 -6.193 8.785 1.00 87.50 117 ALA A N 1
ATOM 922 C CA . ALA A 1 117 ? -2.105 -5.583 7.864 1.00 87.50 117 ALA A CA 1
ATOM 923 C C . ALA A 1 117 ? -3.187 -6.592 7.451 1.00 87.50 117 ALA A C 1
ATOM 925 O O . ALA A 1 117 ? -2.941 -7.795 7.368 1.00 87.50 117 ALA A O 1
ATOM 926 N N . SER A 1 118 ? -4.378 -6.087 7.139 1.00 89.25 118 SER A N 1
ATOM 927 C CA . SER A 1 118 ? -5.457 -6.862 6.523 1.00 89.25 118 SER A CA 1
ATOM 928 C C . SER A 1 118 ? -5.811 -6.257 5.167 1.00 89.25 118 SER A C 1
ATOM 930 O O . SER A 1 118 ? -5.749 -5.040 4.976 1.00 89.25 118 SER A O 1
ATOM 932 N N . VAL A 1 119 ? -6.120 -7.128 4.214 1.00 90.69 119 VAL A N 1
ATOM 933 C CA . VAL A 1 119 ? -6.612 -6.801 2.874 1.00 90.69 119 VAL A CA 1
ATOM 934 C C . VAL A 1 119 ? -8.032 -7.285 2.798 1.00 90.69 119 VAL A C 1
ATOM 936 O O . VAL A 1 119 ? -8.273 -8.454 3.086 1.00 90.69 119 VAL A O 1
ATOM 939 N N . ILE A 1 120 ? -8.941 -6.408 2.400 1.00 90.25 120 ILE A N 1
ATOM 940 C CA . ILE A 1 120 ? -10.356 -6.733 2.301 1.00 90.25 120 ILE A CA 1
ATOM 941 C C . ILE A 1 120 ? -10.801 -6.357 0.897 1.00 90.25 120 ILE A C 1
ATOM 943 O O . ILE A 1 120 ? -10.723 -5.187 0.520 1.00 90.25 120 ILE A O 1
ATOM 947 N N . ASP A 1 121 ? -11.253 -7.356 0.151 1.00 90.12 121 ASP A N 1
ATOM 948 C CA . ASP A 1 121 ? -11.867 -7.177 -1.156 1.00 90.12 121 ASP A CA 1
ATOM 949 C C . ASP A 1 121 ? -13.378 -7.056 -0.944 1.00 90.12 121 ASP A C 1
ATOM 951 O O . ASP A 1 121 ? -13.999 -7.924 -0.326 1.00 90.12 121 ASP A O 1
ATOM 955 N N . ILE A 1 122 ? -13.967 -5.963 -1.422 1.00 89.12 122 ILE A N 1
ATOM 956 C CA . ILE A 1 122 ? -15.379 -5.629 -1.216 1.00 89.12 122 ILE A CA 1
ATOM 957 C C . ILE A 1 122 ? -16.018 -5.450 -2.588 1.00 89.12 122 ILE A C 1
ATOM 959 O O . ILE A 1 122 ? -15.422 -4.838 -3.476 1.00 89.12 122 ILE A O 1
ATOM 963 N N . GLU A 1 123 ? -17.217 -5.993 -2.759 1.00 85.12 123 GLU A N 1
ATOM 964 C CA . GLU A 1 123 ? -18.021 -5.788 -3.960 1.00 85.12 123 GLU A CA 1
ATOM 965 C C . GLU A 1 123 ? -18.349 -4.299 -4.157 1.00 85.12 123 GLU A C 1
ATOM 967 O O . GLU A 1 123 ? -18.507 -3.544 -3.193 1.00 85.12 123 GLU A O 1
ATOM 972 N N . GLU A 1 124 ? -18.438 -3.872 -5.417 1.00 71.75 124 GLU A N 1
ATOM 973 C CA . GLU A 1 124 ? -18.812 -2.502 -5.763 1.00 71.75 124 GLU A CA 1
ATOM 974 C C . GLU A 1 124 ? -20.170 -2.152 -5.133 1.00 71.75 124 GLU A C 1
ATOM 976 O O . GLU A 1 124 ? -21.150 -2.882 -5.289 1.00 71.75 124 GLU A O 1
ATOM 981 N N . MET A 1 125 ? -20.225 -1.047 -4.381 1.00 65.69 125 MET A N 1
ATOM 982 C CA . MET A 1 125 ? -21.479 -0.598 -3.776 1.00 65.69 125 MET A CA 1
ATOM 983 C C . MET A 1 125 ? -22.319 0.104 -4.845 1.00 65.69 125 MET A C 1
ATOM 985 O O . MET A 1 125 ? -21.938 1.180 -5.305 1.00 65.69 125 MET A O 1
ATOM 989 N N . ALA A 1 126 ? -23.423 -0.537 -5.239 1.00 58.00 126 ALA A N 1
ATOM 990 C CA . ALA A 1 126 ? -24.425 0.005 -6.159 1.00 58.00 126 ALA A CA 1
ATOM 991 C C . ALA A 1 126 ? -25.166 1.229 -5.593 1.00 58.00 126 ALA A C 1
ATOM 993 O O . ALA A 1 126 ? -25.382 1.283 -4.358 1.00 58.00 126 ALA A O 1
#

Sequence (126 aa):
MNFDKRFITIITVIFIILLAMVFSIMASGTHFSSKNNEGKEISFNHPNEWFFSERTPGELIHGEKNSTDNTTNRSVVTINKISVNGTSLDQVKNNNIYIKTGNILNETNRTVDGVQASVIDIEEMA

Organism: NCBI:txid59277